Protein AF-A0A803YQM5-F1 (afdb_monomer)

Radius of gyration: 14.38 Å; Cα contacts (8 Å, |Δi|>4): 63; chains: 1; bounding box: 37×40×28 Å

Nearest PDB structures (foldseek):
  6ehr-assembly1_D  TM=8.774E-01  e=4.350E-08  Homo sapiens
  5yk5-assembly1_A  TM=9.273E-01  e=1.706E-07  Homo sapiens
  6nzd-assembly1_D  TM=9.404E-01  e=5.216E-07  Homo sapiens
  5yk3-assembly2_D  TM=8.725E-01  e=2.186E-07  Homo sapiens
  5y38-assembly1_B  TM=9.109E-01  e=1.698E-06  Homo sapiens

Secondary structure (DSSP, 8-state):
--GGGTT-HHHHHHHHHHHHHHHHS--TT-SS-S-S-EEEE-SSEEEEEEEETTEEEEEEEE---------

Mean predicted aligned error: 6.13 Å

Solvent-accessible surface area (backbone atoms only — not comparable to full-atom values): 4653 Å² total; per-residue (Å²): 121,58,76,101,53,45,85,43,62,67,61,51,51,54,52,51,54,50,50,54,52,57,60,66,65,54,63,99,82,61,96,62,75,80,62,84,64,49,74,52,77,55,89,68,32,29,43,41,35,37,75,57,94,95,42,81,45,78,45,82,43,73,62,66,90,74,71,81,84,79,129

InterPro domains:
  IPR034601 Ragulator complex protein LAMTOR4 [PTHR33967] (1-70)

pLDDT: mean 88.34, std 11.47, range [61.94, 98.0]

Organism: Meleagris gallopavo (NCBI:txid9103)

Sequence (71 aa):
SAGELENDERTAAVLSELVSTACGLRLPRGHEPPFKRLSVVFGEHSLLVTVSGQKLFVVKRQNHVQEPITA

Structure (mmCIF, N/CA/C/O backbone):
data_AF-A0A803YQM5-F1
#
_entry.id   AF-A0A803YQM5-F1
#
loop_
_atom_site.group_PDB
_atom_site.id
_atom_site.type_symbol
_atom_site.label_atom_id
_atom_site.label_alt_id
_atom_site.label_comp_id
_atom_site.label_asym_id
_atom_site.label_entity_id
_atom_site.label_seq_id
_atom_site.pdbx_PDB_ins_code
_atom_site.Cartn_x
_atom_site.Cartn_y
_atom_site.Cartn_z
_atom_site.occupancy
_atom_site.B_iso_or_equiv
_atom_site.auth_seq_id
_atom_site.auth_comp_id
_atom_site.auth_asym_id
_atom_site.auth_atom_id
_atom_site.pdbx_PDB_model_num
ATOM 1 N N . SER A 1 1 ? 11.660 6.698 4.124 1.00 85.81 1 SER A N 1
ATOM 2 C CA . SER A 1 1 ? 11.398 5.692 3.071 1.00 85.81 1 SER A CA 1
ATOM 3 C C . SER A 1 1 ? 12.707 4.971 2.775 1.00 85.81 1 SER A C 1
ATOM 5 O O . SER A 1 1 ? 13.732 5.429 3.262 1.00 85.81 1 SER A O 1
ATOM 7 N N . ALA A 1 2 ? 12.682 3.811 2.114 1.00 92.00 2 ALA A N 1
ATOM 8 C CA . ALA A 1 2 ? 13.879 3.016 1.808 1.00 92.00 2 ALA A CA 1
ATOM 9 C C . ALA A 1 2 ? 13.573 1.974 0.714 1.00 92.00 2 ALA A C 1
ATOM 11 O O . ALA A 1 2 ? 12.402 1.698 0.435 1.00 92.00 2 ALA A O 1
ATOM 12 N N . GLY A 1 3 ? 14.619 1.351 0.162 1.00 93.12 3 GLY A N 1
ATOM 13 C CA . GLY A 1 3 ? 14.504 0.277 -0.828 1.00 93.12 3 GLY A CA 1
ATOM 14 C C . GLY A 1 3 ? 13.926 0.772 -2.154 1.00 93.12 3 GLY A C 1
ATOM 15 O O . GLY A 1 3 ? 14.152 1.907 -2.548 1.00 93.12 3 GLY A O 1
ATOM 16 N N . GLU A 1 4 ? 13.130 -0.059 -2.830 1.00 92.94 4 GLU A N 1
ATOM 17 C CA . GLU A 1 4 ? 12.514 0.304 -4.121 1.00 92.94 4 GLU A CA 1
ATOM 18 C C . GLU A 1 4 ? 11.497 1.461 -4.043 1.00 92.94 4 GLU A C 1
ATOM 20 O O . GLU A 1 4 ? 11.032 1.926 -5.078 1.00 92.94 4 GLU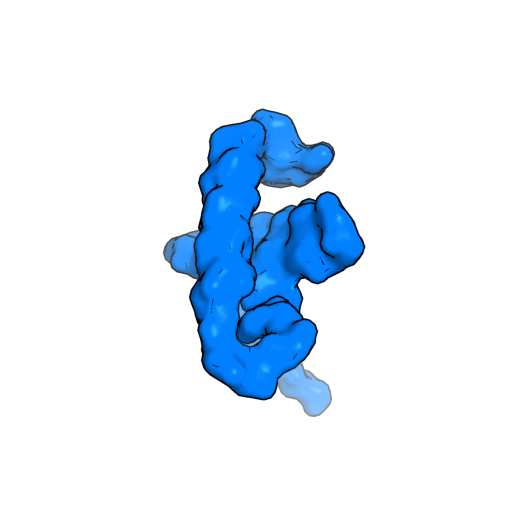 A O 1
ATOM 25 N N . LEU A 1 5 ? 11.118 1.895 -2.837 1.00 95.19 5 LEU A N 1
ATOM 26 C CA . LEU A 1 5 ? 10.181 2.999 -2.591 1.00 95.19 5 LEU A CA 1
ATOM 27 C C . LEU A 1 5 ? 10.878 4.201 -1.930 1.00 95.19 5 LEU A C 1
ATOM 29 O O . LEU A 1 5 ? 10.227 5.043 -1.303 1.00 95.19 5 LEU A O 1
ATOM 33 N N . GLU A 1 6 ? 12.210 4.251 -1.967 1.00 97.06 6 GLU A N 1
ATOM 34 C CA . GLU A 1 6 ? 12.970 5.381 -1.445 1.00 97.06 6 GLU A CA 1
ATOM 35 C C . GLU A 1 6 ? 12.652 6.656 -2.234 1.00 97.06 6 GLU A C 1
ATOM 37 O O . GLU A 1 6 ? 12.731 6.667 -3.457 1.00 97.06 6 GLU A O 1
ATOM 42 N N . ASN A 1 7 ? 12.276 7.718 -1.511 1.00 96.44 7 ASN A N 1
ATOM 43 C CA . ASN A 1 7 ? 11.921 9.031 -2.067 1.00 96.44 7 ASN A CA 1
ATOM 44 C C . ASN A 1 7 ? 10.945 8.983 -3.263 1.00 96.44 7 ASN A C 1
ATOM 46 O O . ASN A 1 7 ? 11.069 9.758 -4.201 1.00 96.44 7 ASN A O 1
ATOM 50 N N . ASP A 1 8 ? 9.979 8.058 -3.253 1.00 97.31 8 ASP A N 1
ATOM 51 C CA . ASP A 1 8 ? 8.885 8.044 -4.231 1.00 97.31 8 ASP A CA 1
ATOM 52 C C . ASP A 1 8 ? 7.665 8.783 -3.658 1.00 97.31 8 ASP A C 1
ATOM 54 O O . ASP A 1 8 ? 6.711 8.180 -3.145 1.00 97.31 8 ASP A O 1
ATOM 58 N N . GLU A 1 9 ? 7.702 10.119 -3.693 1.00 97.31 9 GLU A N 1
ATOM 59 C CA . GLU A 1 9 ? 6.624 10.955 -3.148 1.00 97.31 9 GLU A CA 1
ATOM 60 C C . GLU A 1 9 ? 5.315 10.783 -3.919 1.00 97.31 9 GLU A C 1
ATOM 62 O O . GLU A 1 9 ? 4.232 10.917 -3.344 1.00 97.31 9 GLU A O 1
ATOM 67 N N . ARG A 1 10 ? 5.393 10.451 -5.213 1.00 97.31 10 ARG A N 1
ATOM 68 C CA . ARG A 1 10 ? 4.207 10.238 -6.045 1.00 97.31 10 ARG A CA 1
ATOM 69 C C . ARG A 1 10 ? 3.435 9.014 -5.570 1.00 97.31 10 ARG A C 1
ATOM 71 O O . ARG A 1 10 ? 2.229 9.108 -5.340 1.00 97.31 10 ARG A O 1
ATOM 78 N N . THR A 1 11 ? 4.112 7.881 -5.397 1.00 96.25 11 THR A N 1
ATOM 79 C CA . THR A 1 11 ? 3.483 6.664 -4.867 1.00 96.25 11 THR A CA 1
ATOM 80 C C . THR A 1 11 ? 2.975 6.892 -3.447 1.00 96.25 11 THR A C 1
ATOM 82 O O . THR A 1 11 ? 1.869 6.462 -3.116 1.00 96.25 11 THR A O 1
ATOM 85 N N . ALA A 1 12 ? 3.722 7.625 -2.616 1.00 97.19 12 ALA A N 1
ATOM 86 C CA . ALA A 1 12 ? 3.286 7.969 -1.264 1.00 97.19 12 ALA A CA 1
ATOM 87 C C . ALA A 1 12 ? 1.978 8.783 -1.251 1.00 97.19 12 ALA A C 1
ATOM 89 O O . ALA A 1 12 ? 1.079 8.475 -0.461 1.00 97.19 12 ALA A O 1
ATOM 90 N N . ALA A 1 13 ? 1.839 9.774 -2.137 1.00 97.88 13 ALA A N 1
ATOM 91 C CA . ALA A 1 13 ? 0.628 10.585 -2.256 1.00 97.88 13 ALA A CA 1
ATOM 92 C C . ALA A 1 13 ? -0.582 9.733 -2.669 1.00 97.88 13 ALA A C 1
ATOM 94 O O . ALA A 1 13 ? -1.599 9.723 -1.976 1.00 97.88 13 ALA A O 1
ATOM 95 N N . VAL A 1 14 ? -0.432 8.931 -3.729 1.00 98.00 14 VAL A N 1
ATOM 96 C CA . VAL A 1 14 ? -1.502 8.054 -4.235 1.00 98.00 14 VAL A CA 1
ATOM 97 C C . VAL A 1 14 ? -1.945 7.037 -3.179 1.00 98.00 14 VAL A C 1
ATOM 99 O O . VAL A 1 14 ? -3.142 6.841 -2.968 1.00 98.00 14 VAL A O 1
ATOM 102 N N . LEU A 1 15 ? -1.005 6.397 -2.475 1.00 97.31 15 LEU A N 1
ATOM 103 C CA . LEU A 1 15 ? -1.345 5.426 -1.430 1.00 97.31 15 LEU A CA 1
ATOM 104 C C . LEU A 1 15 ? -2.018 6.080 -0.219 1.00 97.31 15 LEU A C 1
ATOM 106 O O . LEU A 1 15 ? -2.896 5.468 0.389 1.00 97.31 15 LEU A O 1
ATOM 110 N N . SER A 1 16 ? -1.643 7.313 0.122 1.00 96.69 16 SER A N 1
ATOM 111 C CA . SER A 1 16 ? -2.276 8.055 1.217 1.00 96.69 16 SER A CA 1
ATOM 112 C C . SER A 1 16 ? -3.739 8.375 0.906 1.00 96.69 16 SER A C 1
ATOM 114 O O . SER A 1 16 ? -4.612 8.143 1.746 1.00 96.69 16 SER A O 1
ATOM 116 N N . GLU A 1 17 ? -4.033 8.829 -0.315 1.00 97.25 17 GLU A N 1
ATOM 117 C CA .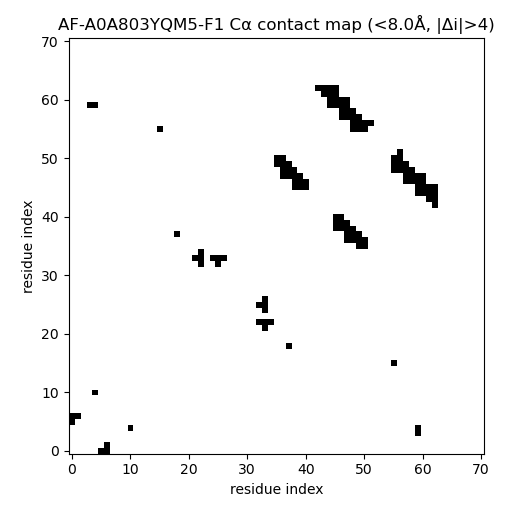 GLU A 1 17 ? -5.407 9.065 -0.777 1.00 97.25 17 GLU A CA 1
ATOM 118 C C . GLU A 1 17 ? -6.223 7.769 -0.844 1.00 97.25 17 GLU A C 1
ATOM 120 O O . GLU A 1 17 ? -7.375 7.729 -0.397 1.00 97.25 17 GLU A O 1
ATOM 125 N N . LEU A 1 18 ? -5.613 6.687 -1.336 1.00 96.31 18 LEU A N 1
ATOM 126 C CA . LEU A 1 18 ? -6.247 5.374 -1.411 1.00 96.31 18 LEU A CA 1
ATOM 127 C C . LEU A 1 18 ? -6.651 4.865 -0.025 1.00 96.31 18 LEU A C 1
ATOM 129 O O . LEU A 1 18 ? -7.786 4.428 0.169 1.00 96.31 18 LEU A O 1
ATOM 133 N N . VAL A 1 19 ? -5.742 4.939 0.952 1.00 94.12 19 VAL A N 1
ATOM 134 C CA . VAL A 1 19 ? -6.026 4.508 2.326 1.00 94.12 19 VAL A CA 1
ATOM 135 C C . VAL A 1 19 ? -7.072 5.406 2.974 1.00 94.12 19 VAL A C 1
ATOM 137 O O . VAL A 1 19 ? -7.977 4.884 3.621 1.00 94.12 19 VAL A O 1
ATOM 140 N N . SER A 1 20 ? -6.998 6.725 2.779 1.00 92.88 20 SER A N 1
ATOM 141 C CA . SER A 1 20 ? -8.011 7.663 3.282 1.00 92.88 20 SER A CA 1
ATOM 142 C C . SER A 1 20 ? -9.408 7.298 2.773 1.00 92.88 20 SER A C 1
ATOM 144 O O . SER A 1 20 ? -10.344 7.131 3.559 1.00 92.88 20 SER A O 1
ATOM 146 N N . THR A 1 21 ? -9.521 7.048 1.468 1.00 92.94 21 THR A N 1
ATOM 147 C CA . THR A 1 21 ? -10.773 6.641 0.821 1.00 92.94 21 THR A CA 1
ATOM 148 C C . THR A 1 21 ? -11.268 5.304 1.367 1.00 92.94 21 THR A C 1
ATOM 150 O O . THR A 1 21 ? -12.409 5.202 1.813 1.00 92.94 21 THR A O 1
ATOM 153 N N . ALA A 1 22 ? -10.407 4.284 1.411 1.00 90.81 22 ALA A N 1
ATOM 154 C CA . ALA A 1 22 ? -10.771 2.956 1.900 1.00 90.81 22 ALA A CA 1
ATOM 155 C C . ALA A 1 22 ? -11.190 2.969 3.383 1.00 90.81 22 ALA A C 1
ATOM 157 O O . ALA A 1 22 ? -12.134 2.280 3.767 1.00 90.81 22 ALA A O 1
ATOM 158 N N . CYS A 1 23 ? -10.531 3.775 4.219 1.00 86.94 23 CYS A N 1
ATOM 159 C CA . CYS A 1 23 ? -10.900 3.975 5.623 1.00 86.94 23 CYS A CA 1
ATOM 160 C C . CYS A 1 23 ? -12.228 4.731 5.790 1.00 86.94 23 CYS A C 1
ATOM 162 O O . CYS A 1 23 ? -12.915 4.535 6.797 1.00 86.94 23 CYS A O 1
ATOM 164 N N . GLY A 1 24 ? -12.581 5.590 4.829 1.00 85.00 24 GLY A N 1
ATOM 165 C CA . GLY A 1 24 ? -13.854 6.309 4.770 1.00 85.00 24 GLY A CA 1
ATOM 166 C C . GLY A 1 24 ? -15.043 5.428 4.376 1.00 85.00 24 GLY A C 1
ATOM 167 O O . GLY A 1 24 ? -16.163 5.705 4.798 1.00 85.00 24 GLY A O 1
ATOM 168 N N 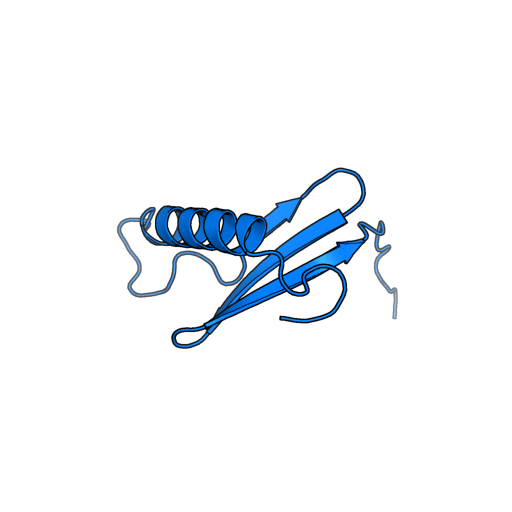. LEU A 1 25 ? -14.811 4.324 3.657 1.00 77.31 25 LEU A N 1
ATOM 169 C CA . LEU A 1 25 ? -15.825 3.340 3.236 1.00 77.31 25 LEU A CA 1
ATOM 170 C C . LEU A 1 25 ? -16.298 2.422 4.381 1.00 77.31 25 LEU A C 1
ATOM 172 O O . LEU A 1 25 ? -16.503 1.220 4.200 1.00 77.31 25 LEU A O 1
ATOM 176 N N . ARG A 1 26 ? -16.454 2.972 5.589 1.00 69.12 26 ARG A N 1
ATOM 177 C CA . ARG A 1 26 ? -16.835 2.208 6.781 1.00 69.12 26 ARG A CA 1
ATOM 178 C C . ARG A 1 26 ? -18.155 1.476 6.555 1.00 69.12 26 ARG A C 1
ATOM 180 O O . ARG A 1 26 ? -19.171 2.086 6.226 1.00 69.12 26 ARG A O 1
ATOM 187 N N . LEU A 1 27 ? -18.155 0.171 6.818 1.00 64.94 27 LEU A N 1
ATOM 188 C CA . LEU A 1 27 ? -19.391 -0.591 6.944 1.00 64.94 27 LEU A CA 1
ATOM 189 C C . LEU A 1 27 ? -20.165 -0.074 8.176 1.00 64.94 27 LEU A C 1
ATOM 191 O O . LEU A 1 27 ? -19.537 0.165 9.209 1.00 64.94 27 LEU A O 1
ATOM 195 N N . PRO A 1 28 ? -21.504 0.067 8.125 1.00 62.47 28 PRO A N 1
ATOM 196 C CA . PRO A 1 28 ? -22.300 0.795 9.129 1.00 62.47 28 PRO A CA 1
ATOM 197 C C . PRO A 1 28 ? -22.249 0.303 10.592 1.00 62.47 28 PRO A C 1
ATOM 199 O O . PRO A 1 28 ? -23.004 0.810 11.415 1.00 62.47 28 PRO A O 1
ATOM 202 N N . ARG A 1 29 ? -21.460 -0.723 10.938 1.00 62.72 29 ARG A N 1
ATOM 203 C CA . ARG A 1 29 ? -21.609 -1.481 12.196 1.00 62.72 29 ARG A CA 1
ATOM 204 C C . ARG A 1 29 ? -20.326 -1.719 13.003 1.00 62.72 29 ARG A C 1
ATOM 206 O O . ARG A 1 29 ? -20.369 -2.504 13.943 1.00 62.72 29 ARG A O 1
ATOM 213 N N . GLY A 1 30 ? -19.206 -1.062 12.693 1.00 61.94 30 GLY A N 1
ATOM 214 C CA . GLY A 1 30 ? 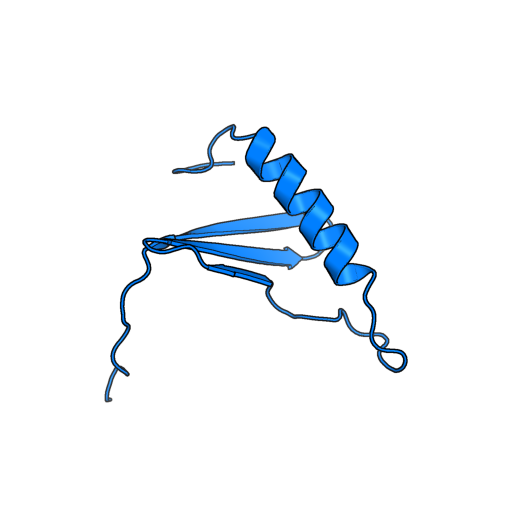-17.931 -1.301 13.387 1.00 61.94 30 GLY A CA 1
ATOM 215 C C . GLY A 1 30 ? -17.259 -0.036 13.918 1.00 61.94 30 GLY A C 1
ATOM 216 O O . GLY A 1 30 ? -17.100 0.935 13.184 1.00 61.94 30 GLY A O 1
ATOM 217 N N . HIS A 1 31 ? -16.826 -0.069 15.183 1.00 67.69 31 HIS A N 1
ATOM 218 C CA . HIS A 1 31 ? -15.880 0.906 15.750 1.00 67.69 31 HIS A CA 1
ATOM 219 C C . HIS A 1 31 ? -14.420 0.582 15.360 1.00 67.69 31 HIS A C 1
ATOM 221 O O . HIS A 1 31 ? -13.525 1.401 15.555 1.00 67.69 31 HIS A O 1
ATOM 227 N N . GLU A 1 32 ? -14.184 -0.612 14.806 1.00 72.00 32 GLU A N 1
ATOM 228 C CA . GLU A 1 32 ? -12.884 -1.060 14.311 1.00 72.00 32 GLU A CA 1
ATOM 229 C C . GLU A 1 32 ? -12.574 -0.523 12.902 1.00 72.00 32 GLU A C 1
ATOM 231 O O . GLU A 1 32 ? -13.492 -0.243 12.123 1.00 72.00 32 GLU A O 1
ATOM 236 N N . PRO A 1 33 ? -11.281 -0.384 12.544 1.00 72.88 33 PRO A N 1
ATOM 237 C CA . PRO A 1 33 ? -10.883 -0.054 11.182 1.00 72.88 33 PRO A CA 1
ATOM 238 C C . PRO A 1 33 ? -11.420 -1.095 10.182 1.00 72.88 33 PRO A C 1
ATOM 240 O O . PRO A 1 33 ? -11.424 -2.290 10.480 1.00 72.88 33 PRO A O 1
ATOM 243 N N . PRO A 1 34 ? -11.835 -0.672 8.972 1.00 80.50 34 PRO A N 1
ATOM 244 C CA . PRO A 1 34 ? -12.524 -1.545 8.016 1.00 80.50 34 PRO A CA 1
ATOM 245 C C . PRO A 1 34 ? -11.659 -2.693 7.469 1.00 80.50 34 PRO A C 1
ATOM 247 O O . PRO A 1 34 ? -12.188 -3.632 6.881 1.00 80.50 34 PRO A O 1
ATOM 250 N N . PHE A 1 35 ? -10.337 -2.639 7.651 1.00 87.81 35 PHE A N 1
ATOM 251 C CA . PHE A 1 35 ? -9.396 -3.677 7.240 1.00 87.81 35 PHE A CA 1
ATOM 252 C C . PHE A 1 35 ? -8.114 -3.628 8.082 1.00 87.81 35 PHE A C 1
ATOM 254 O O . PHE A 1 35 ? -7.706 -2.574 8.566 1.00 87.81 35 PHE A O 1
ATOM 261 N N . LYS A 1 36 ? -7.435 -4.777 8.207 1.00 91.31 36 LYS A N 1
ATOM 262 C CA . LYS A 1 36 ? -6.096 -4.873 8.826 1.00 91.31 36 LYS A CA 1
ATOM 263 C C . LYS A 1 36 ? -4.961 -4.581 7.840 1.00 91.31 36 LYS A C 1
ATOM 265 O O . LYS A 1 36 ? -3.889 -4.148 8.249 1.00 91.31 36 LYS A O 1
ATOM 270 N N . ARG A 1 37 ? -5.178 -4.853 6.549 1.00 94.44 37 ARG A N 1
ATOM 271 C CA . ARG A 1 37 ? -4.197 -4.677 5.471 1.00 94.44 37 ARG A CA 1
ATOM 272 C C . ARG A 1 37 ? -4.906 -4.404 4.152 1.00 94.44 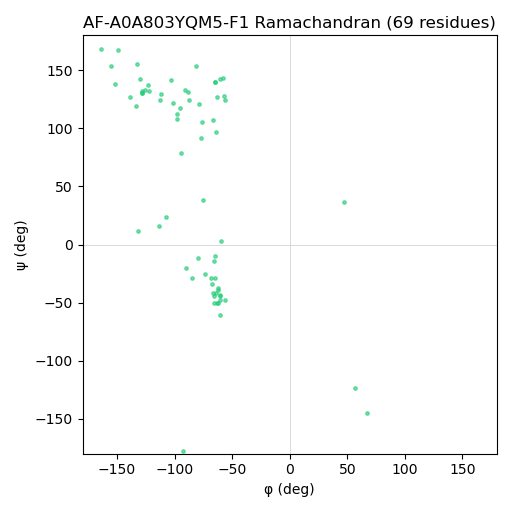37 ARG A C 1
ATOM 274 O O . ARG A 1 37 ? -5.887 -5.074 3.844 1.00 94.44 37 ARG A O 1
ATOM 281 N N . LEU A 1 38 ? -4.368 -3.469 3.381 1.00 95.19 38 LEU A N 1
ATOM 282 C CA . LEU A 1 38 ? -4.740 -3.200 1.996 1.00 95.19 38 LEU A CA 1
ATOM 283 C C . LEU A 1 38 ? -3.663 -3.789 1.077 1.00 95.19 38 LEU A C 1
ATOM 285 O O . LEU A 1 38 ? -2.476 -3.788 1.410 1.00 95.19 38 LEU A O 1
ATOM 289 N N . SER A 1 39 ? -4.061 -4.353 -0.059 1.00 96.50 39 SER A N 1
ATOM 290 C CA . SER A 1 39 ? -3.129 -4.928 -1.034 1.00 96.50 39 SER A CA 1
ATOM 291 C C . SER A 1 39 ? -3.492 -4.460 -2.436 1.00 96.50 39 SER A C 1
ATOM 293 O O . SER A 1 39 ? -4.596 -4.726 -2.902 1.00 96.50 39 SER A O 1
ATOM 295 N N . VAL A 1 40 ? -2.564 -3.762 -3.092 1.00 97.00 40 VAL A N 1
ATOM 296 C CA . VAL A 1 40 ? -2.662 -3.414 -4.515 1.00 97.00 40 VAL A CA 1
ATOM 297 C C . VAL A 1 40 ? -1.838 -4.440 -5.280 1.00 97.00 40 VAL A C 1
ATOM 299 O O . VAL A 1 40 ? -0.613 -4.452 -5.164 1.00 97.00 40 VAL A O 1
ATOM 302 N N . VAL A 1 41 ? -2.513 -5.335 -5.997 1.00 96.38 41 VAL A N 1
ATOM 303 C CA . VAL A 1 41 ? -1.892 -6.463 -6.701 1.00 96.38 41 VAL A CA 1
ATOM 304 C C . VAL A 1 41 ? -1.697 -6.086 -8.168 1.00 96.38 41 VAL A C 1
ATOM 306 O O . VAL A 1 41 ? -2.671 -5.912 -8.897 1.00 96.38 41 VAL A O 1
ATOM 309 N N . PHE A 1 42 ? -0.442 -5.945 -8.590 1.00 94.38 42 PHE A N 1
ATOM 310 C CA . PHE A 1 42 ? -0.051 -5.829 -9.999 1.00 94.38 42 PHE A CA 1
ATOM 311 C C . PHE A 1 42 ? 0.285 -7.221 -10.555 1.00 94.38 42 PHE A C 1
ATOM 313 O O . PHE A 1 42 ? 0.174 -8.209 -9.837 1.00 94.38 42 PHE A O 1
ATOM 320 N N . GLY A 1 43 ? 0.712 -7.317 -11.820 1.00 92.69 43 GLY A N 1
ATOM 321 C CA . GLY A 1 43 ? 1.145 -8.593 -12.409 1.00 92.69 43 GLY A CA 1
ATOM 322 C C . GLY A 1 43 ? 2.340 -9.202 -11.666 1.00 92.69 43 GLY A C 1
ATOM 323 O O . GLY A 1 43 ? 2.224 -10.25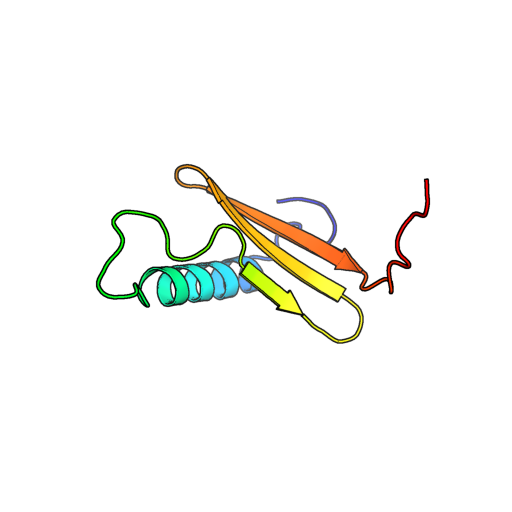8 -11.051 1.00 92.69 43 GLY A O 1
ATOM 324 N N . GLU A 1 44 ? 3.461 -8.479 -11.631 1.00 93.75 44 GLU A N 1
ATOM 325 C CA . GLU A 1 44 ? 4.738 -8.997 -11.104 1.00 93.75 44 GLU A CA 1
ATOM 326 C C . GLU A 1 44 ? 4.957 -8.748 -9.606 1.00 93.75 44 GLU A C 1
ATOM 328 O O . GLU A 1 44 ? 5.796 -9.381 -8.966 1.00 93.75 44 GLU A O 1
ATOM 333 N N . HIS A 1 45 ? 4.247 -7.786 -9.020 1.00 94.94 45 HIS A N 1
ATOM 334 C CA . HIS A 1 45 ? 4.446 -7.395 -7.628 1.00 94.94 45 HIS A CA 1
ATOM 335 C C . HIS A 1 45 ? 3.156 -6.906 -6.978 1.00 94.94 45 HIS A C 1
ATOM 337 O O . HIS A 1 45 ? 2.162 -6.622 -7.640 1.00 94.94 45 HIS A O 1
ATOM 343 N N . SER A 1 46 ? 3.189 -6.774 -5.660 1.00 97.00 46 SER A N 1
ATOM 344 C CA . SER A 1 46 ? 2.109 -6.221 -4.859 1.00 97.00 46 SER A CA 1
ATOM 345 C C . SER A 1 46 ? 2.639 -5.147 -3.920 1.00 97.00 46 SER A C 1
ATOM 347 O O . SER A 1 46 ? 3.719 -5.295 -3.342 1.00 97.00 46 SER A O 1
ATOM 349 N N . LEU A 1 47 ? 1.852 -4.091 -3.726 1.00 97.69 47 LEU A N 1
ATOM 350 C CA . LEU A 1 47 ? 2.047 -3.130 -2.643 1.00 97.69 47 LEU A CA 1
ATOM 351 C C . LEU A 1 47 ? 1.147 -3.527 -1.474 1.00 97.69 47 LEU A C 1
ATOM 353 O O . LEU A 1 47 ? -0.079 -3.558 -1.593 1.00 97.69 47 LEU A O 1
ATOM 357 N N . LEU A 1 48 ? 1.765 -3.849 -0.344 1.00 97.44 48 LEU A N 1
ATOM 358 C CA . LEU A 1 48 ? 1.093 -4.207 0.899 1.00 97.44 48 LEU A CA 1
ATOM 359 C C . LEU A 1 48 ? 1.120 -2.999 1.829 1.00 97.44 48 LEU A C 1
ATOM 361 O O . LEU A 1 48 ? 2.200 -2.513 2.163 1.00 97.44 48 LEU A O 1
ATOM 365 N N . VAL A 1 49 ? -0.056 -2.535 2.250 1.00 97.56 49 VAL A N 1
ATOM 366 C CA . VAL A 1 49 ? -0.208 -1.318 3.053 1.00 97.56 49 VAL A CA 1
ATOM 367 C C . VAL A 1 49 ? -0.918 -1.618 4.367 1.00 97.56 49 VAL A C 1
ATOM 369 O O . VAL A 1 49 ? -1.973 -2.258 4.386 1.00 97.56 49 VAL A O 1
ATOM 372 N N . THR A 1 50 ? -0.363 -1.130 5.472 1.00 96.69 50 THR A N 1
ATOM 373 C CA . THR A 1 50 ? -1.007 -1.134 6.791 1.00 96.69 50 THR A CA 1
ATOM 374 C C . THR A 1 50 ? -0.890 0.235 7.454 1.00 96.69 50 THR A C 1
ATOM 376 O O . THR A 1 50 ? 0.008 1.024 7.155 1.00 96.69 50 THR A O 1
ATOM 379 N N . VAL A 1 51 ? -1.820 0.521 8.363 1.00 94.31 51 VAL A N 1
ATOM 380 C CA . VAL A 1 51 ? -1.805 1.724 9.201 1.00 94.31 51 VAL A CA 1
ATOM 381 C C . VAL A 1 51 ? -1.555 1.285 10.635 1.00 94.31 51 VAL A C 1
ATOM 383 O O . VAL A 1 51 ? -2.242 0.395 11.134 1.00 94.31 51 VAL A O 1
ATOM 386 N N . SER A 1 52 ? -0.590 1.906 11.306 1.00 93.12 52 SER A N 1
ATOM 387 C CA . SER A 1 52 ? -0.407 1.741 12.750 1.00 93.12 52 SER A CA 1
ATOM 388 C C . SER A 1 52 ? -0.072 3.084 13.386 1.00 93.12 52 SER A C 1
ATOM 390 O O . SER A 1 52 ? 0.826 3.800 12.932 1.00 93.12 52 SER A O 1
ATOM 392 N N . GLY A 1 53 ? -0.838 3.458 14.414 1.00 89.50 53 GLY A N 1
ATOM 393 C CA . GLY A 1 53 ? -0.834 4.819 14.944 1.00 89.50 53 GLY A CA 1
ATOM 394 C C . GLY A 1 53 ? -1.175 5.833 13.847 1.00 89.50 53 GLY A C 1
ATOM 395 O O . GLY A 1 53 ? -2.203 5.718 13.189 1.00 89.50 53 GLY A O 1
ATOM 396 N N . GLN A 1 54 ? -0.287 6.806 13.633 1.00 90.94 54 GLN A N 1
ATOM 397 C CA . GLN A 1 54 ? -0.415 7.854 12.607 1.00 90.94 54 GLN A CA 1
ATOM 398 C C . GLN A 1 54 ? 0.557 7.642 11.432 1.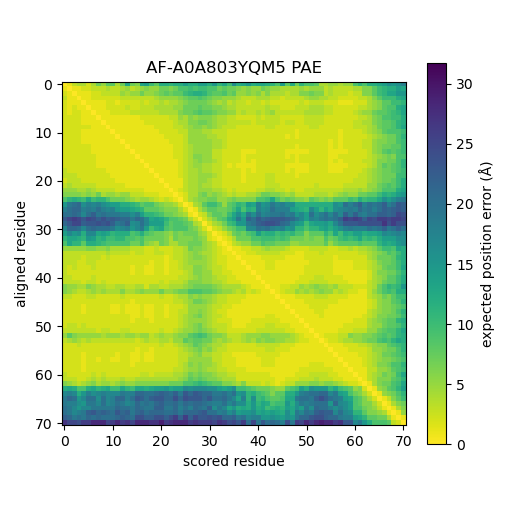00 90.94 54 GLN A C 1
ATOM 400 O O . GLN A 1 54 ? 0.963 8.598 10.775 1.00 90.94 54 GLN A O 1
ATOM 405 N N . LYS A 1 55 ? 1.002 6.399 11.202 1.00 94.62 55 LYS A N 1
ATOM 406 C CA . LYS A 1 55 ? 1.991 6.068 10.169 1.00 94.62 55 LYS A CA 1
ATOM 407 C C . LYS A 1 55 ? 1.458 5.024 9.196 1.00 94.62 55 LYS A C 1
ATOM 409 O O . LYS A 1 55 ? 0.864 4.023 9.600 1.00 94.62 55 LYS A O 1
ATOM 414 N N . LEU A 1 56 ? 1.732 5.266 7.917 1.00 95.38 56 LEU A N 1
ATOM 415 C CA . LEU A 1 56 ? 1.548 4.310 6.835 1.00 95.38 56 LEU A CA 1
ATOM 416 C C . LEU A 1 56 ? 2.805 3.459 6.681 1.00 95.38 56 LEU A C 1
ATOM 418 O O . LEU A 1 56 ? 3.916 3.983 6.601 1.00 95.38 56 LEU A O 1
ATOM 422 N N . PHE A 1 57 ? 2.612 2.149 6.612 1.00 97.31 57 PHE A N 1
ATOM 423 C CA . PHE A 1 57 ? 3.660 1.179 6.328 1.00 97.31 57 PHE A CA 1
ATOM 424 C C . PHE A 1 57 ? 3.368 0.561 4.971 1.00 97.31 57 PHE A C 1
ATOM 426 O O . PHE A 1 57 ? 2.277 0.035 4.754 1.00 97.31 57 PHE A O 1
ATOM 433 N N . VAL A 1 58 ? 4.338 0.641 4.064 1.00 97.81 58 VAL A N 1
ATOM 434 C CA . VAL A 1 58 ? 4.209 0.161 2.688 1.00 97.81 58 VAL A CA 1
ATOM 435 C C . VAL A 1 58 ? 5.384 -0.750 2.378 1.00 97.81 58 VAL A C 1
ATOM 437 O O . VAL A 1 58 ? 6.534 -0.383 2.615 1.00 97.81 58 VAL A O 1
ATOM 440 N N . VAL A 1 59 ? 5.092 -1.928 1.835 1.00 97.06 59 VAL A N 1
ATOM 441 C CA . VAL A 1 59 ? 6.103 -2.865 1.338 1.00 97.06 59 VAL A CA 1
ATOM 442 C C . VAL A 1 59 ? 5.749 -3.269 -0.084 1.00 97.06 59 VAL A C 1
ATOM 444 O O . VAL A 1 59 ? 4.624 -3.698 -0.346 1.00 97.06 59 VAL A O 1
ATOM 447 N N . LYS A 1 60 ? 6.724 -3.174 -0.989 1.00 96.31 60 LYS A N 1
ATOM 448 C CA . LYS A 1 60 ? 6.661 -3.789 -2.314 1.00 96.31 6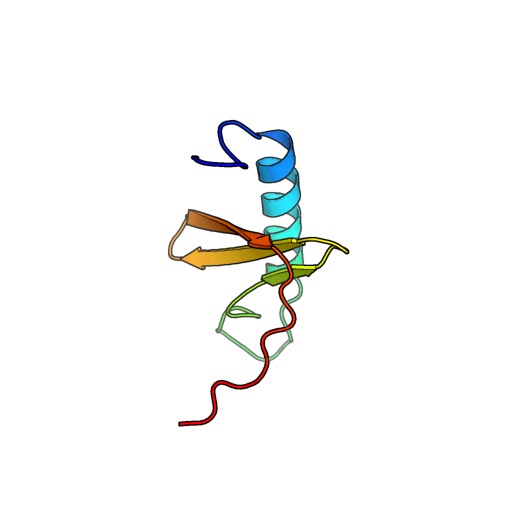0 LYS A CA 1
ATOM 449 C C . LYS A 1 60 ? 7.181 -5.222 -2.212 1.00 96.31 60 LYS A C 1
ATOM 451 O O . LYS A 1 60 ? 8.278 -5.450 -1.712 1.00 96.31 60 LYS A O 1
ATOM 456 N N . ARG A 1 61 ? 6.377 -6.192 -2.642 1.00 95.06 61 ARG A N 1
ATOM 457 C CA . ARG A 1 61 ? 6.715 -7.622 -2.626 1.00 95.06 61 ARG A CA 1
ATOM 458 C C . ARG A 1 61 ? 6.540 -8.190 -4.028 1.00 95.06 61 ARG A C 1
ATOM 460 O O . ARG A 1 61 ? 5.497 -7.958 -4.626 1.00 95.06 61 ARG A O 1
ATOM 467 N N . GLN A 1 62 ? 7.507 -8.956 -4.531 1.00 94.75 62 GLN A N 1
ATOM 468 C CA . GLN A 1 62 ? 7.301 -9.7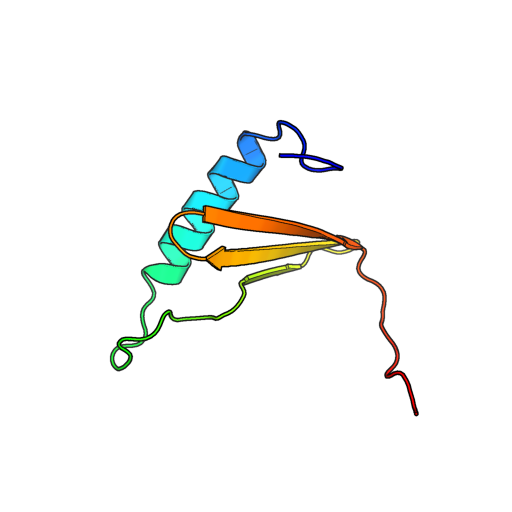09 -5.769 1.00 94.75 62 GLN A CA 1
ATOM 469 C C . GLN A 1 62 ? 6.227 -10.784 -5.586 1.00 94.75 62 GLN A C 1
ATOM 471 O O . GLN A 1 62 ? 6.145 -11.443 -4.541 1.00 94.75 62 GLN A O 1
ATOM 476 N N . ASN A 1 63 ? 5.395 -10.944 -6.607 1.00 90.56 63 ASN A N 1
ATOM 477 C CA . ASN A 1 63 ? 4.347 -11.947 -6.628 1.00 90.56 63 ASN A CA 1
ATOM 478 C C . ASN A 1 63 ? 4.982 -13.305 -6.916 1.00 90.56 63 ASN A C 1
ATOM 480 O O . ASN A 1 63 ? 5.135 -13.711 -8.060 1.00 90.56 63 ASN A O 1
ATOM 484 N N . HIS A 1 64 ? 5.347 -14.021 -5.861 1.00 82.38 64 HIS A N 1
ATOM 485 C CA . HIS A 1 64 ? 5.641 -15.441 -5.974 1.00 82.38 64 HIS A CA 1
ATOM 486 C C . HIS A 1 64 ? 4.361 -16.226 -5.709 1.00 82.38 64 HIS A C 1
ATOM 488 O O . HIS A 1 64 ? 3.677 -15.971 -4.712 1.00 82.38 64 HIS A O 1
ATOM 494 N N . VAL A 1 65 ? 4.057 -17.200 -6.570 1.00 67.75 65 VAL A N 1
ATOM 495 C CA . VAL A 1 65 ? 3.089 -18.253 -6.246 1.00 67.75 65 VAL A CA 1
ATOM 496 C C . VAL A 1 65 ? 3.691 -19.031 -5.079 1.00 67.75 65 VAL A C 1
ATOM 498 O O . VAL A 1 65 ? 4.589 -19.847 -5.258 1.00 67.75 65 VAL A O 1
ATOM 501 N N . GLN A 1 66 ? 3.285 -18.691 -3.858 1.00 64.00 66 GLN A N 1
ATOM 502 C CA . GLN A 1 66 ? 3.687 -19.448 -2.682 1.00 64.00 66 GLN A CA 1
ATOM 503 C C . GLN A 1 66 ? 2.861 -20.728 -2.661 1.00 64.00 66 GLN A C 1
ATOM 505 O O . GLN A 1 66 ? 1.672 -20.693 -2.342 1.00 64.00 66 GLN A O 1
ATOM 510 N N . GLU A 1 67 ? 3.490 -21.851 -3.001 1.00 67.25 67 GLU A N 1
ATOM 511 C CA . GLU A 1 67 ? 2.945 -23.153 -2.634 1.00 67.25 67 GLU A CA 1
ATOM 512 C C . GLU A 1 67 ? 2.869 -23.240 -1.098 1.00 67.25 67 GLU A C 1
ATOM 514 O O . GLU A 1 67 ? 3.736 -22.688 -0.404 1.00 67.25 67 GLU A O 1
ATOM 519 N N . PRO A 1 68 ? 1.823 -23.870 -0.534 1.00 73.94 68 PRO A N 1
ATOM 520 C CA . PRO A 1 68 ? 1.735 -24.065 0.903 1.00 73.94 68 PRO A CA 1
ATOM 521 C C . PRO A 1 68 ? 2.977 -24.811 1.391 1.00 73.94 68 PRO A C 1
ATOM 523 O O . PRO A 1 68 ? 3.269 -25.907 0.915 1.00 73.94 68 PRO A O 1
ATOM 526 N N . ILE A 1 69 ? 3.695 -24.238 2.358 1.00 75.94 69 ILE A N 1
ATOM 527 C CA . ILE A 1 69 ? 4.787 -24.953 3.019 1.00 75.94 69 ILE A CA 1
ATOM 528 C C . ILE A 1 69 ? 4.131 -26.098 3.791 1.00 75.94 69 ILE A C 1
ATOM 530 O O . ILE A 1 69 ? 3.426 -25.862 4.773 1.00 75.94 69 ILE A O 1
ATOM 534 N N . THR A 1 70 ? 4.290 -27.324 3.302 1.00 74.12 70 THR A N 1
ATOM 535 C CA . THR A 1 70 ? 3.815 -28.519 4.001 1.00 74.12 70 THR A CA 1
ATOM 536 C C . THR A 1 70 ? 4.833 -28.830 5.096 1.00 74.12 70 THR A C 1
ATOM 538 O O . THR A 1 70 ? 6.023 -28.938 4.802 1.00 74.12 70 THR A O 1
ATOM 541 N N . ALA A 1 71 ? 4.378 -28.855 6.350 1.00 63.28 71 ALA A N 1
ATOM 542 C CA . ALA A 1 71 ? 5.194 -29.201 7.514 1.00 63.28 71 ALA A CA 1
ATOM 543 C C . ALA A 1 71 ? 5.397 -30.716 7.628 1.00 63.28 71 ALA A C 1
ATOM 545 O O . ALA A 1 71 ? 4.469 -31.455 7.222 1.00 63.28 71 ALA A O 1
#

Foldseek 3Di:
DDDPCPPVVVVVVVVVVVLVVQQVPDDPDDPDGPDQWDWDDDDQWIWIWGDDDNDIDIDIGTDDPDDPPDD